Protein AF-A0A9W6H0S6-F1 (afdb_monomer)

Mean predicted aligned error: 15.67 Å

Structure (mmCIF, N/CA/C/O backbone):
data_AF-A0A9W6H0S6-F1
#
_entry.id   AF-A0A9W6H0S6-F1
#
loop_
_atom_site.group_PDB
_atom_site.id
_atom_site.type_symbol
_atom_site.label_atom_id
_atom_site.label_alt_id
_atom_site.label_comp_id
_atom_site.label_asym_id
_atom_site.label_entity_id
_atom_site.label_seq_id
_atom_site.pdbx_PDB_ins_code
_atom_site.Cartn_x
_atom_site.Cartn_y
_atom_site.Cartn_z
_atom_site.occupancy
_atom_site.B_iso_or_equiv
_atom_site.auth_seq_id
_atom_site.auth_comp_id
_atom_site.auth_asym_id
_atom_site.auth_atom_id
_atom_site.pdbx_PDB_model_num
ATOM 1 N N . MET A 1 1 ? -19.855 -23.431 30.019 1.00 50.75 1 MET A N 1
ATOM 2 C CA . MET A 1 1 ? -20.385 -22.945 28.729 1.00 50.75 1 MET A CA 1
ATOM 3 C C . MET A 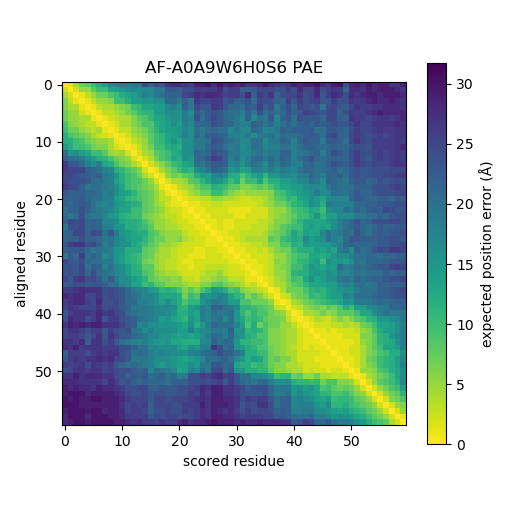1 1 ? -19.305 -23.137 27.678 1.00 50.75 1 MET A C 1
ATOM 5 O O . MET A 1 1 ? -18.180 -22.739 27.942 1.00 50.75 1 MET A O 1
ATOM 9 N N . SER A 1 2 ? -19.609 -23.797 26.558 1.00 76.25 2 SER A N 1
ATOM 10 C CA . SER A 1 2 ? -18.685 -23.933 25.424 1.00 76.25 2 SER A CA 1
ATOM 11 C C . SER A 1 2 ? -18.995 -22.810 24.439 1.00 76.25 2 SER A C 1
ATOM 13 O O . SER A 1 2 ? -20.161 -22.618 24.094 1.00 76.25 2 SER A O 1
ATOM 15 N N . ASN A 1 3 ? -17.987 -22.020 24.073 1.00 80.62 3 ASN A N 1
ATOM 16 C CA . ASN A 1 3 ? -18.142 -20.983 23.064 1.00 80.62 3 ASN A CA 1
ATOM 17 C C . ASN A 1 3 ? -18.194 -21.678 21.691 1.00 80.62 3 ASN A C 1
ATOM 19 O O . ASN A 1 3 ? -17.227 -22.355 21.348 1.00 80.62 3 ASN A O 1
ATOM 23 N N . PRO A 1 4 ? -19.297 -21.571 20.927 1.00 85.38 4 PRO A N 1
ATOM 24 C CA . PRO A 1 4 ? -19.479 -22.329 19.686 1.00 85.38 4 PRO A CA 1
ATOM 25 C C . PRO A 1 4 ? -18.593 -21.836 18.536 1.00 85.38 4 PRO A C 1
ATOM 27 O O . PRO A 1 4 ? -18.516 -22.497 17.504 1.00 85.38 4 PRO A O 1
ATOM 30 N N . TYR A 1 5 ? -17.934 -20.687 18.702 1.00 83.69 5 TYR A N 1
ATOM 31 C CA . TYR A 1 5 ? -17.051 -20.117 17.696 1.00 83.69 5 TYR A CA 1
ATOM 32 C C . TYR A 1 5 ? -15.594 -20.477 17.992 1.00 83.69 5 TYR A C 1
ATOM 34 O O . TYR A 1 5 ? -15.170 -20.332 19.148 1.00 83.69 5 TYR A O 1
ATOM 42 N N . PRO A 1 6 ? -14.834 -20.925 16.973 1.00 82.50 6 PRO A N 1
ATOM 43 C CA . PRO A 1 6 ? -13.403 -21.141 17.113 1.00 82.50 6 PRO A CA 1
ATOM 44 C C . PRO A 1 6 ? -12.719 -19.836 17.526 1.00 82.50 6 PRO A C 1
ATOM 46 O O . PRO A 1 6 ? -13.196 -18.743 17.211 1.00 82.50 6 PRO A O 1
ATOM 49 N N . ALA A 1 7 ? -11.609 -19.957 18.257 1.00 82.50 7 ALA A N 1
ATOM 50 C CA . ALA A 1 7 ? -1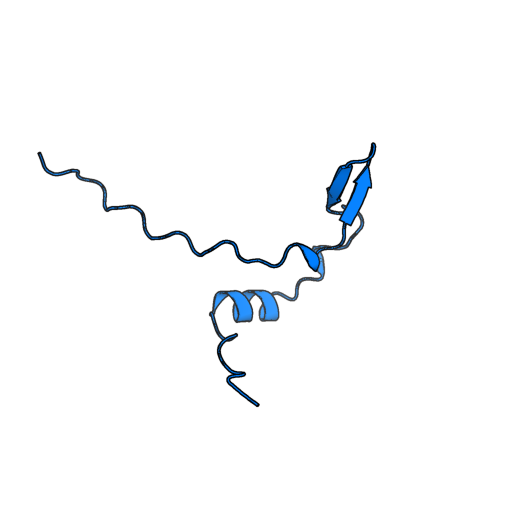0.761 -18.807 18.531 1.00 82.50 7 ALA A CA 1
ATOM 51 C C . ALA A 1 7 ? -10.331 -18.176 17.193 1.00 82.50 7 ALA A C 1
ATOM 53 O O . ALA A 1 7 ? -10.082 -18.924 16.241 1.00 82.50 7 ALA A O 1
ATOM 54 N N . PRO A 1 8 ? -10.279 -16.835 17.098 1.00 82.69 8 PRO A N 1
ATOM 55 C CA . PRO A 1 8 ? -9.777 -16.183 15.900 1.00 82.69 8 PRO A CA 1
ATOM 56 C C . PRO A 1 8 ? -8.376 -16.715 15.594 1.00 82.69 8 PRO A C 1
ATOM 58 O O 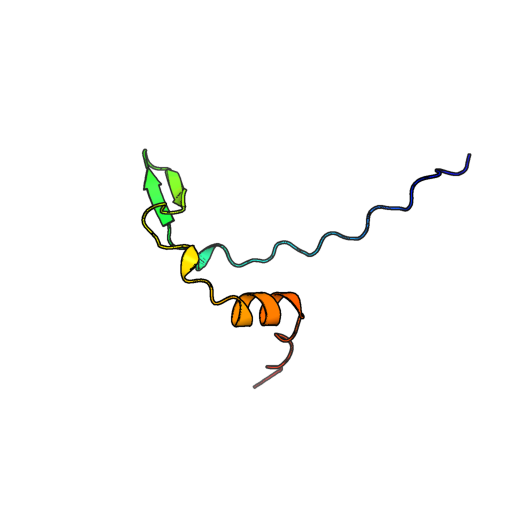. PRO A 1 8 ? -7.562 -16.900 16.504 1.00 82.69 8 PRO A O 1
ATOM 61 N N . TYR A 1 9 ? -8.124 -16.995 14.318 1.00 84.62 9 TYR A N 1
ATOM 62 C CA . TYR A 1 9 ? -6.776 -17.301 13.863 1.00 84.62 9 TYR A CA 1
ATOM 63 C C . TYR A 1 9 ? -5.869 -16.103 14.170 1.00 84.62 9 TYR A C 1
ATOM 65 O O . TYR A 1 9 ? -6.348 -14.965 14.094 1.00 84.62 9 TYR A O 1
ATOM 73 N N . PRO A 1 10 ? -4.597 -16.332 14.546 1.00 80.69 10 PRO A N 1
ATOM 74 C CA . PRO A 1 10 ? -3.637 -15.244 14.616 1.00 80.69 10 PRO A CA 1
ATOM 75 C C . PRO A 1 10 ? -3.636 -14.539 13.259 1.00 80.69 10 PRO A C 1
ATOM 77 O O . PRO A 1 10 ? -3.504 -15.188 12.220 1.00 80.69 10 PRO A O 1
ATOM 80 N N . LEU A 1 11 ? -3.889 -13.232 13.289 1.00 78.44 11 LEU A N 1
ATOM 81 C CA . LEU A 1 11 ? -3.742 -12.399 12.107 1.00 78.4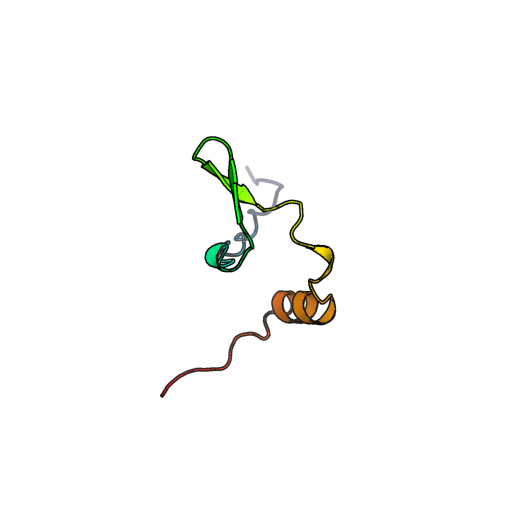4 11 LEU A CA 1
ATOM 82 C C . LEU A 1 11 ? -2.256 -12.435 11.718 1.00 78.44 11 LEU A C 1
ATOM 84 O O . LEU A 1 11 ? -1.419 -12.455 12.628 1.00 78.44 11 LEU A O 1
ATOM 88 N N . PRO A 1 12 ? -1.924 -12.502 10.418 1.00 72.56 12 PRO A N 1
ATOM 89 C CA . PRO A 1 12 ? -0.554 -12.262 9.991 1.00 72.56 12 PRO A CA 1
ATOM 90 C C . PRO A 1 12 ? -0.111 -10.905 10.546 1.00 72.56 12 PRO A C 1
ATOM 92 O O . PRO A 1 12 ? -0.916 -9.974 10.597 1.00 72.56 12 PRO A O 1
ATOM 95 N N . ASP A 1 13 ? 1.132 -10.843 11.022 1.00 67.50 13 ASP A N 1
ATOM 96 C CA . ASP A 1 13 ? 1.758 -9.580 11.404 1.00 67.50 13 ASP A CA 1
ATOM 97 C C . ASP A 1 13 ? 1.775 -8.721 10.137 1.00 67.50 13 ASP A C 1
ATOM 99 O O . ASP A 1 13 ? 2.327 -9.131 9.116 1.00 67.50 13 ASP A O 1
ATOM 103 N N . ASP A 1 14 ? 1.084 -7.590 10.163 1.00 59.91 14 ASP A N 1
ATOM 104 C CA . ASP A 1 14 ? 0.885 -6.658 9.055 1.00 59.91 14 ASP A CA 1
ATOM 105 C C . ASP A 1 14 ? 2.161 -5.851 8.755 1.00 59.91 14 ASP A C 1
ATOM 107 O O . ASP A 1 14 ? 2.119 -4.663 8.443 1.00 59.91 14 ASP A O 1
ATOM 111 N N . GLY A 1 15 ? 3.312 -6.525 8.815 1.00 54.00 15 GLY A N 1
ATOM 112 C CA . GLY A 1 15 ? 4.641 -6.036 8.463 1.00 54.00 15 GLY A CA 1
ATOM 113 C C . GLY A 1 15 ? 4.842 -5.830 6.961 1.00 54.00 15 GLY A C 1
ATOM 114 O O . GLY A 1 15 ? 5.956 -5.980 6.468 1.00 54.00 15 GLY A O 1
ATOM 115 N N . GLU A 1 16 ? 3.784 -5.497 6.221 1.00 59.75 16 GLU A N 1
ATOM 116 C CA . GLU A 1 16 ? 3.924 -4.934 4.883 1.00 59.75 16 GLU A CA 1
ATOM 117 C C . GLU A 1 16 ? 4.648 -3.593 5.052 1.00 59.75 16 GLU A C 1
ATOM 119 O O . GLU A 1 16 ? 4.094 -2.652 5.626 1.00 59.75 16 GLU A O 1
ATOM 124 N N . ASN A 1 17 ? 5.912 -3.519 4.614 1.00 58.19 17 ASN A N 1
ATOM 125 C CA . ASN A 1 17 ? 6.696 -2.284 4.575 1.00 58.19 17 ASN A CA 1
ATOM 126 C C . ASN A 1 17 ? 5.974 -1.270 3.678 1.00 58.19 17 ASN A C 1
ATOM 128 O O . ASN A 1 17 ? 6.227 -1.167 2.481 1.00 58.19 17 ASN A O 1
ATOM 132 N N . ARG A 1 18 ? 5.052 -0.504 4.269 1.00 61.22 18 ARG A N 1
ATOM 133 C CA . ARG A 1 18 ? 4.348 0.607 3.611 1.00 61.22 18 ARG A CA 1
ATOM 134 C C . ARG A 1 18 ? 5.303 1.698 3.135 1.00 61.22 18 ARG A C 1
ATOM 136 O O . ARG A 1 18 ? 4.895 2.532 2.338 1.00 61.22 18 ARG A O 1
ATOM 143 N N . ASP A 1 19 ? 6.543 1.663 3.609 1.00 65.69 19 ASP A N 1
ATOM 144 C CA . ASP A 1 19 ? 7.623 2.573 3.244 1.00 65.69 19 ASP A CA 1
ATOM 145 C C . ASP A 1 19 ? 7.989 2.500 1.748 1.00 65.69 19 ASP A C 1
ATOM 147 O O . ASP A 1 19 ? 8.499 3.477 1.205 1.00 65.69 19 ASP A O 1
ATOM 151 N N . ASP A 1 20 ? 7.700 1.381 1.068 1.00 66.50 20 ASP A N 1
ATOM 152 C CA . ASP A 1 20 ? 7.956 1.213 -0.373 1.00 66.50 20 ASP A CA 1
ATOM 153 C C . ASP A 1 20 ? 6.766 1.629 -1.260 1.00 66.50 20 ASP A C 1
ATOM 155 O O . ASP A 1 20 ? 6.879 1.645 -2.491 1.00 66.50 20 ASP A O 1
ATOM 159 N N . LEU A 1 21 ? 5.616 1.971 -0.667 1.00 78.81 21 LEU A N 1
ATOM 160 C CA . LEU A 1 21 ? 4.448 2.409 -1.425 1.00 78.81 21 LEU A CA 1
ATOM 161 C C . LEU A 1 21 ? 4.613 3.873 -1.861 1.00 78.81 21 LEU A C 1
ATOM 163 O O . LEU A 1 21 ? 5.008 4.718 -1.060 1.00 78.81 21 LEU A O 1
ATOM 167 N N . PRO A 1 22 ? 4.275 4.219 -3.113 1.00 83.25 22 PRO A N 1
ATOM 168 C CA . PRO A 1 22 ? 4.300 5.603 -3.563 1.00 83.25 22 PRO A CA 1
ATOM 169 C C . PRO A 1 22 ? 3.251 6.451 -2.820 1.00 83.25 22 PRO A C 1
ATOM 171 O O . PRO A 1 22 ? 2.047 6.181 -2.862 1.00 83.25 22 PRO A O 1
A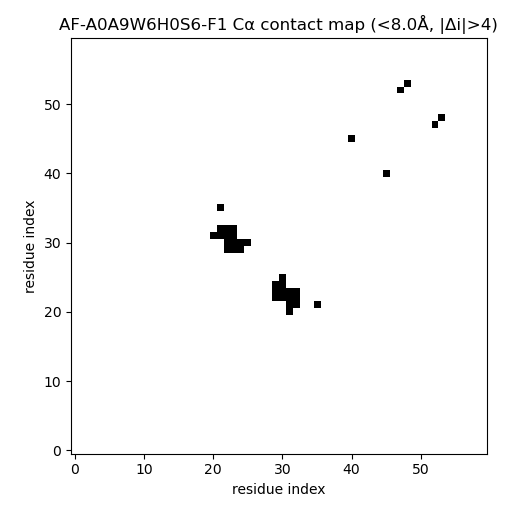TOM 174 N N . THR A 1 23 ? 3.723 7.502 -2.152 1.00 88.75 23 THR A N 1
ATOM 175 C CA . THR A 1 23 ? 2.922 8.457 -1.377 1.00 88.75 23 THR A CA 1
ATOM 176 C C . THR A 1 23 ? 3.053 9.885 -1.916 1.00 88.75 23 THR A C 1
ATOM 178 O O . THR A 1 23 ? 3.967 10.221 -2.672 1.00 88.75 23 THR A O 1
ATOM 181 N N . THR A 1 24 ? 2.114 10.750 -1.529 1.00 91.12 24 THR A N 1
ATOM 182 C CA . THR A 1 24 ? 2.098 12.184 -1.840 1.00 91.12 24 THR A CA 1
ATOM 183 C C . THR A 1 24 ? 1.623 13.000 -0.633 1.00 91.12 24 THR A C 1
ATOM 185 O O . THR A 1 24 ? 0.879 12.500 0.212 1.00 91.12 24 THR A O 1
ATOM 188 N N . GLU A 1 25 ? 2.049 14.262 -0.529 1.00 93.81 25 GLU A N 1
ATOM 189 C CA . GLU A 1 25 ? 1.620 15.169 0.545 1.00 93.81 25 GLU A CA 1
ATOM 190 C C . GLU A 1 25 ? 0.322 15.902 0.170 1.00 93.81 25 GLU A C 1
ATOM 192 O O . GLU A 1 25 ? 0.269 16.649 -0.813 1.00 93.81 25 GLU A O 1
ATOM 197 N N . VAL A 1 26 ? -0.714 15.759 1.001 1.00 91.75 26 VAL A N 1
ATOM 198 C CA . VAL A 1 26 ? -1.995 16.470 0.881 1.00 91.75 26 VAL A CA 1
ATOM 199 C C . VAL A 1 26 ? -2.307 17.148 2.208 1.00 91.75 26 VAL A C 1
ATOM 201 O O . VAL A 1 26 ? -2.407 16.495 3.237 1.00 91.75 26 VAL A O 1
ATOM 204 N N . ASP A 1 27 ? -2.433 18.477 2.198 1.00 90.94 27 ASP A N 1
ATOM 205 C CA . ASP A 1 27 ? -2.694 19.295 3.396 1.00 90.94 27 ASP A CA 1
ATOM 206 C C . ASP A 1 27 ? -1.694 19.090 4.561 1.00 90.94 27 ASP A C 1
ATOM 208 O O . ASP A 1 27 ? -1.976 19.441 5.706 1.00 90.94 27 ASP A O 1
ATOM 212 N N . GLY A 1 28 ? -0.485 18.605 4.252 1.00 92.94 28 GLY A N 1
ATOM 213 C CA . GLY A 1 28 ? 0.572 18.320 5.229 1.00 92.94 28 GLY A CA 1
ATOM 214 C C . GLY A 1 28 ? 0.512 16.915 5.835 1.00 92.94 28 GLY A C 1
ATOM 215 O O . GLY A 1 28 ? 1.302 16.626 6.731 1.00 92.94 28 GLY A O 1
ATOM 216 N N . ASP A 1 29 ? -0.392 16.066 5.344 1.00 89.56 29 ASP A N 1
ATOM 217 C CA . ASP A 1 29 ? -0.464 14.644 5.661 1.00 89.56 29 ASP A CA 1
ATOM 218 C C . ASP A 1 29 ? 0.057 13.808 4.479 1.00 89.56 29 ASP A C 1
ATOM 220 O O . ASP A 1 29 ? -0.206 14.113 3.312 1.00 89.56 29 ASP A O 1
ATOM 224 N N . GLU A 1 30 ? 0.790 12.737 4.781 1.00 88.06 30 GLU A N 1
ATOM 225 C CA . GLU A 1 30 ? 1.259 11.769 3.788 1.00 88.06 30 GLU A CA 1
ATOM 226 C C . GLU A 1 30 ? 0.146 10.758 3.481 1.00 88.06 30 GLU A C 1
ATOM 228 O O . GLU A 1 30 ? -0.366 10.074 4.373 1.00 88.06 30 GLU A O 1
ATOM 233 N N . VAL A 1 31 ? -0.260 10.685 2.213 1.00 89.88 31 VAL A N 1
ATOM 234 C CA . VAL A 1 31 ? -1.330 9.806 1.723 1.00 89.88 31 VAL A CA 1
ATOM 235 C C . VAL A 1 31 ? -0.842 8.984 0.533 1.00 89.88 31 VAL A C 1
ATOM 237 O O . VAL A 1 31 ? 0.094 9.383 -0.153 1.00 89.88 31 VAL A O 1
ATOM 240 N N . LEU A 1 32 ? -1.478 7.840 0.262 1.00 85.12 32 LEU A N 1
ATOM 241 C CA . LEU A 1 32 ? -1.185 7.046 -0.938 1.00 85.12 32 LEU A CA 1
ATOM 242 C C . LEU A 1 32 ? -1.454 7.872 -2.200 1.00 85.12 32 LEU A C 1
ATOM 244 O O . LEU A 1 32 ? -2.490 8.537 -2.287 1.00 85.12 32 LEU A O 1
ATOM 248 N N . ASP A 1 33 ? -0.532 7.822 -3.160 1.00 85.88 33 ASP A N 1
ATOM 249 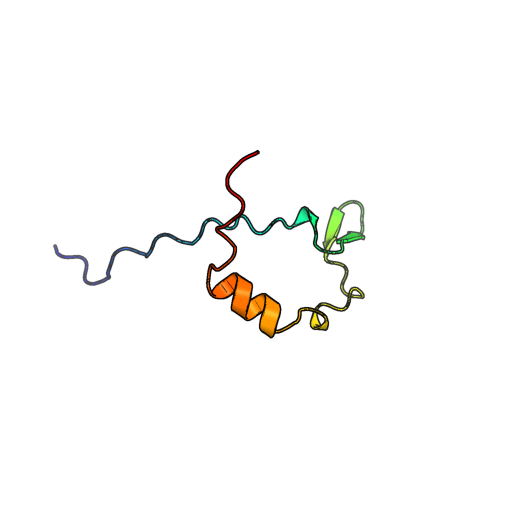C CA . ASP A 1 33 ? -0.660 8.545 -4.423 1.00 85.88 33 ASP A CA 1
ATOM 250 C C . ASP A 1 33 ? -1.657 7.822 -5.354 1.00 85.88 33 ASP A C 1
ATOM 252 O O . ASP A 1 33 ? -1.366 6.721 -5.819 1.00 85.88 33 ASP A O 1
ATOM 256 N N . PRO A 1 34 ? -2.837 8.402 -5.654 1.00 77.88 34 PRO A N 1
ATOM 257 C CA . PRO A 1 34 ? -3.824 7.771 -6.530 1.00 77.88 34 PRO A CA 1
ATOM 258 C C . PRO A 1 34 ? -3.416 7.771 -8.011 1.00 77.88 34 PRO A C 1
ATOM 260 O O . PRO A 1 34 ? -4.021 7.046 -8.801 1.00 77.88 34 PRO A O 1
ATOM 263 N N . ASP A 1 35 ? -2.441 8.601 -8.398 1.00 80.44 35 ASP A N 1
ATOM 264 C CA . ASP A 1 35 ? -1.879 8.627 -9.751 1.00 80.44 35 ASP A CA 1
ATOM 265 C C . ASP A 1 35 ? -0.732 7.614 -9.901 1.00 80.44 35 ASP A C 1
ATOM 267 O O . ASP A 1 35 ? -0.320 7.293 -11.026 1.00 80.44 35 ASP A O 1
ATOM 271 N N . ALA A 1 36 ? -0.237 7.068 -8.785 1.00 78.38 36 ALA A N 1
ATOM 272 C CA . ALA A 1 36 ? 0.631 5.912 -8.815 1.00 78.38 36 ALA A CA 1
ATOM 273 C C . ALA A 1 36 ? -0.193 4.692 -9.231 1.00 78.38 36 ALA A C 1
ATOM 275 O O . ALA A 1 36 ? -1.213 4.342 -8.640 1.00 78.38 36 ALA A O 1
ATOM 276 N N . ASN A 1 37 ? 0.229 4.072 -10.326 1.00 66.75 37 ASN A N 1
ATOM 277 C CA . ASN A 1 37 ? -0.520 2.999 -10.951 1.00 66.75 37 ASN A CA 1
ATOM 278 C C . ASN A 1 37 ? -0.359 1.701 -10.138 1.00 66.75 37 ASN A C 1
ATOM 280 O O . ASN A 1 37 ? 0.560 0.925 -10.391 1.00 66.75 37 ASN A O 1
ATOM 284 N N . ASP A 1 38 ? -1.248 1.492 -9.165 1.00 63.28 38 ASP A N 1
ATOM 285 C CA . ASP A 1 38 ? -1.319 0.303 -8.293 1.00 63.28 38 ASP A CA 1
ATOM 286 C C . ASP A 1 38 ? -1.588 -0.995 -9.089 1.00 63.28 38 ASP A C 1
ATOM 288 O O . ASP A 1 38 ? -1.221 -2.095 -8.685 1.00 63.28 38 ASP A O 1
ATOM 292 N N . ASP A 1 39 ? -2.117 -0.870 -10.314 1.00 60.44 39 ASP A N 1
ATOM 293 C CA . ASP A 1 39 ? -2.299 -1.991 -11.250 1.00 60.44 39 ASP A CA 1
ATOM 294 C C . ASP A 1 39 ? -0.969 -2.541 -11.818 1.00 60.44 39 ASP A C 1
ATOM 296 O O . ASP A 1 39 ? -0.974 -3.498 -12.597 1.00 60.44 39 ASP A O 1
ATOM 300 N N . LEU A 1 40 ? 0.181 -1.939 -11.484 1.00 60.19 40 LEU A N 1
ATOM 301 C CA . LEU A 1 40 ? 1.504 -2.458 -11.853 1.00 60.19 40 LEU A CA 1
ATOM 302 C C . LEU A 1 40 ? 2.014 -3.553 -10.909 1.00 60.19 40 LEU A C 1
ATOM 304 O O . LEU A 1 40 ? 3.092 -4.093 -11.163 1.00 60.19 40 LEU A O 1
ATOM 308 N N . ILE A 1 41 ? 1.264 -3.905 -9.859 1.00 65.56 41 ILE A N 1
ATOM 309 C CA . ILE A 1 41 ? 1.567 -5.087 -9.051 1.00 65.56 41 ILE A CA 1
ATOM 310 C C . ILE A 1 41 ? 1.431 -6.326 -9.947 1.00 65.56 41 ILE A C 1
ATOM 312 O O . ILE A 1 41 ? 0.337 -6.682 -10.394 1.00 65.56 41 ILE A O 1
ATOM 316 N N . ASP A 1 42 ? 2.552 -6.996 -10.231 1.00 73.81 42 ASP A N 1
ATOM 317 C CA . ASP A 1 42 ? 2.530 -8.261 -10.959 1.00 73.81 42 ASP A CA 1
ATOM 318 C C . ASP A 1 42 ? 1.813 -9.305 -10.095 1.00 73.81 42 ASP A C 1
ATOM 320 O O . ASP A 1 42 ? 2.277 -9.671 -9.017 1.00 73.81 42 ASP A O 1
ATOM 324 N N . SER A 1 43 ? 0.670 -9.803 -10.574 1.00 71.75 43 SER A N 1
ATOM 325 C CA . SER A 1 43 ? -0.096 -10.857 -9.899 1.00 71.75 43 SER A CA 1
ATOM 326 C C . SER A 1 43 ? 0.746 -12.090 -9.560 1.00 71.75 43 SER A C 1
ATOM 328 O O . SER A 1 43 ? 0.496 -12.733 -8.549 1.00 71.75 43 SER A O 1
ATOM 330 N N . ALA A 1 44 ? 1.765 -12.402 -10.367 1.00 75.12 44 ALA A N 1
ATOM 331 C CA . ALA A 1 44 ? 2.678 -13.500 -10.086 1.00 75.12 44 ALA A CA 1
ATOM 332 C C . ALA A 1 44 ? 3.605 -13.193 -8.901 1.00 75.12 44 ALA A C 1
ATOM 334 O O . ALA A 1 44 ? 3.954 -14.106 -8.154 1.00 75.12 44 ALA A O 1
ATOM 335 N N . ASP A 1 45 ? 3.990 -11.930 -8.716 1.00 70.50 45 ASP A N 1
ATOM 336 C CA . ASP A 1 45 ? 4.773 -11.487 -7.563 1.00 70.50 45 ASP A CA 1
ATOM 337 C C . ASP A 1 45 ? 3.891 -11.405 -6.311 1.00 70.50 45 ASP A C 1
ATOM 339 O O . ASP A 1 45 ? 4.300 -11.875 -5.252 1.00 70.50 45 ASP A O 1
ATOM 343 N N . ALA A 1 46 ? 2.648 -10.932 -6.445 1.00 78.44 46 ALA A N 1
ATOM 344 C CA . ALA A 1 46 ? 1.661 -10.952 -5.365 1.00 78.44 46 ALA A CA 1
ATOM 345 C C . ALA A 1 46 ? 1.341 -12.383 -4.900 1.00 78.44 46 ALA A C 1
ATOM 347 O O . ALA A 1 46 ? 1.318 -12.651 -3.701 1.00 78.44 46 ALA A O 1
ATOM 348 N N . ASP A 1 47 ? 1.158 -13.325 -5.830 1.00 80.31 47 ASP A N 1
ATOM 349 C CA . ASP A 1 47 ? 0.944 -14.740 -5.512 1.00 80.31 47 ASP A CA 1
ATOM 350 C C . ASP A 1 47 ? 2.192 -15.373 -4.878 1.00 80.31 47 ASP A C 1
ATOM 352 O O . ASP A 1 47 ? 2.062 -16.210 -3.984 1.00 80.31 47 ASP A O 1
ATOM 356 N N . ARG A 1 48 ? 3.403 -14.973 -5.298 1.00 74.00 48 ARG A N 1
ATOM 357 C CA . ARG A 1 48 ? 4.661 -15.439 -4.688 1.00 74.00 48 ARG A CA 1
ATOM 358 C C . ARG A 1 48 ? 4.800 -14.948 -3.245 1.00 74.00 48 ARG A C 1
ATOM 360 O O . ARG A 1 48 ? 5.130 -15.747 -2.371 1.00 74.00 48 ARG A O 1
ATOM 367 N N . LEU A 1 49 ? 4.498 -13.674 -2.993 1.00 75.31 49 LEU A N 1
ATOM 368 C CA . LEU A 1 49 ? 4.466 -13.091 -1.647 1.00 75.31 49 LEU A CA 1
ATOM 369 C C . LEU A 1 49 ? 3.402 -13.774 -0.777 1.00 75.31 49 LEU A C 1
ATOM 371 O O . LEU A 1 49 ? 3.685 -14.194 0.342 1.00 75.31 49 LEU A O 1
ATOM 375 N N . ALA A 1 50 ? 2.197 -13.981 -1.316 1.00 77.69 50 ALA A N 1
ATOM 376 C CA . ALA A 1 50 ? 1.110 -14.666 -0.617 1.00 77.69 50 ALA A CA 1
ATOM 377 C C . ALA A 1 50 ? 1.403 -16.154 -0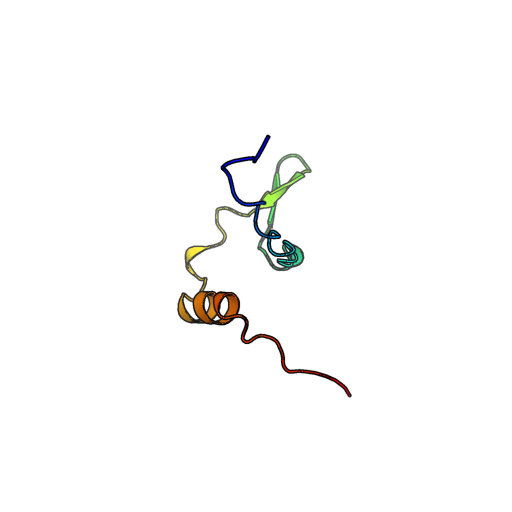.346 1.00 77.69 50 ALA A C 1
ATOM 379 O O . ALA A 1 50 ? 0.868 -16.726 0.607 1.00 77.69 50 ALA A O 1
ATOM 380 N N . ALA 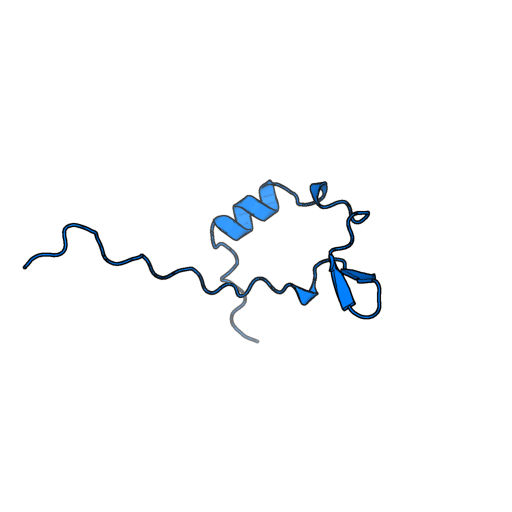A 1 51 ? 2.246 -16.788 -1.166 1.00 83.25 51 ALA A N 1
ATOM 381 C CA . ALA A 1 51 ? 2.692 -18.163 -0.971 1.00 83.25 51 ALA A CA 1
ATOM 382 C C . ALA A 1 51 ? 3.743 -18.314 0.147 1.00 83.25 51 ALA A C 1
ATOM 384 O O . ALA A 1 51 ? 4.013 -19.448 0.545 1.00 83.25 51 ALA A O 1
ATOM 385 N N . GLY A 1 52 ? 4.286 -17.211 0.682 1.00 66.38 52 GLY A N 1
ATOM 386 C CA . GLY A 1 52 ? 5.265 -17.228 1.774 1.00 66.38 52 GLY A CA 1
ATOM 387 C C . GLY A 1 52 ? 6.659 -17.698 1.352 1.00 66.38 52 GLY A C 1
ATOM 388 O O . GLY A 1 52 ? 7.381 -18.255 2.170 1.00 66.38 52 GLY A O 1
ATOM 389 N N . ASP A 1 53 ? 7.029 -17.509 0.082 1.0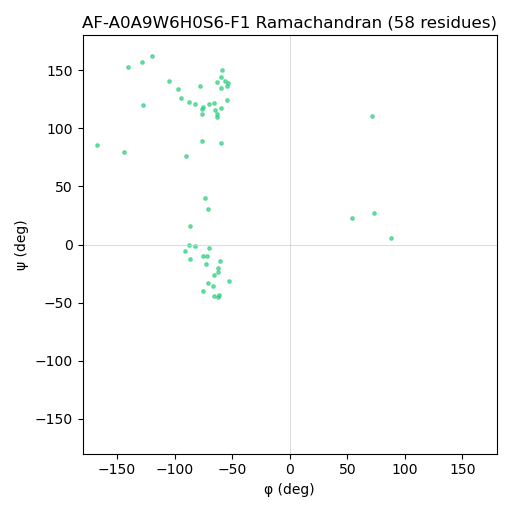0 62.56 53 ASP A N 1
ATOM 390 C CA . ASP A 1 53 ? 8.298 -17.989 -0.496 1.00 62.56 53 ASP A CA 1
ATOM 391 C C . ASP A 1 53 ? 9.476 -16.999 -0.291 1.00 62.56 53 ASP A C 1
ATOM 393 O O . ASP A 1 53 ? 10.496 -17.110 -0.967 1.00 62.56 53 ASP A O 1
ATOM 397 N N . ASP A 1 54 ? 9.341 -16.024 0.621 1.00 59.03 54 ASP A N 1
ATOM 398 C CA . ASP A 1 54 ? 10.356 -14.987 0.918 1.00 59.03 54 ASP A CA 1
ATOM 399 C C . ASP A 1 54 ? 11.393 -15.419 1.982 1.00 59.03 54 ASP A C 1
ATOM 401 O O . ASP A 1 54 ? 12.339 -14.698 2.290 1.00 59.03 54 ASP A O 1
ATOM 405 N N . ASP A 1 55 ? 11.275 -16.634 2.524 1.00 61.84 55 ASP A N 1
ATOM 406 C CA . ASP A 1 55 ? 12.233 -17.175 3.492 1.00 61.84 55 ASP A CA 1
ATOM 407 C C . ASP A 1 55 ? 13.377 -17.934 2.794 1.00 61.84 55 ASP A C 1
ATOM 409 O O . ASP A 1 55 ? 13.400 -19.163 2.811 1.00 61.84 55 ASP A O 1
ATOM 413 N N . VAL A 1 56 ? 14.346 -17.224 2.201 1.00 58.66 56 VAL A N 1
ATOM 414 C CA . VAL A 1 56 ? 15.769 -17.645 2.161 1.00 58.66 56 VAL A CA 1
ATOM 415 C C . VAL A 1 56 ? 16.684 -16.501 1.692 1.00 58.66 56 VAL A C 1
ATOM 417 O O . VAL A 1 56 ? 17.099 -16.455 0.536 1.00 58.66 56 VAL A O 1
ATOM 420 N N . ASP A 1 57 ? 17.103 -15.639 2.618 1.00 54.62 57 ASP A N 1
ATOM 421 C CA . ASP A 1 57 ? 18.524 -15.262 2.686 1.00 54.62 57 ASP A CA 1
ATOM 422 C C . ASP A 1 57 ? 18.932 -15.072 4.156 1.00 54.62 57 ASP A C 1
ATOM 424 O O . ASP A 1 57 ? 18.953 -13.981 4.727 1.00 54.62 57 ASP A O 1
ATOM 428 N N . ASP A 1 58 ? 19.169 -16.223 4.786 1.00 64.50 58 ASP A N 1
ATOM 429 C CA . ASP A 1 58 ? 19.870 -16.373 6.055 1.00 64.50 58 ASP A CA 1
ATOM 430 C C . ASP A 1 58 ? 21.382 -16.208 5.791 1.00 64.50 58 ASP A C 1
ATOM 432 O O . ASP A 1 58 ? 21.984 -17.023 5.093 1.00 64.50 58 ASP A O 1
ATOM 436 N N . GLU A 1 59 ? 21.967 -15.162 6.382 1.00 58.88 59 GLU A N 1
ATOM 437 C CA . GLU A 1 59 ? 23.373 -15.059 6.816 1.00 58.88 59 GLU A CA 1
ATOM 438 C C . GLU A 1 59 ? 24.515 -14.934 5.769 1.00 58.88 59 GLU A C 1
ATOM 440 O O . GLU A 1 59 ? 24.933 -15.924 5.172 1.00 58.88 59 GLU A O 1
ATOM 445 N N . VAL A 1 60 ? 25.154 -13.740 5.706 1.00 48.22 60 VAL A N 1
ATOM 446 C CA . VAL A 1 60 ? 26.635 -13.525 5.712 1.00 48.22 60 VAL A CA 1
ATOM 447 C C . VAL A 1 60 ? 27.058 -12.152 6.247 1.00 48.22 60 VAL A C 1
ATOM 449 O O . VAL A 1 60 ? 26.426 -11.133 5.894 1.00 48.22 60 VAL A O 1
#

Radius of gyration: 18.08 Å; Cα contacts (8 Å, |Δi|>4): 18; chains: 1; bounding box: 47×43×41 Å

Organism: NCBI:txid33917

Secondary structure (DSSP, 8-state):
---SSPPPPPPPP----GGGS-EEEETTEEEE-TTS-GGGS-HHHHHHHHTTTT------

Sequence (60 aa):
MSNPYPAPYPLPDDGENRDDLPTTEVDGDEVLDPDANDDLIDSADADRLAAGDDDVDDEV

Foldseek 3Di:
DDDPDDDDDPDPPPPPPCVPADWDADPNDIDGDPVPPPVPPDVVVVVCVVVVVPPDDPDD

Solvent-accessible surface area (backbone atoms only — not comparable to full-atom values): 4346 Å² total; per-residue (Å²): 138,83,76,92,64,78,78,79,74,83,72,76,81,81,77,69,69,66,85,78,53,67,63,41,79,53,100,86,40,85,39,78,34,85,84,52,69,72,86,70,64,51,64,70,56,54,50,41,59,74,68,61,73,79,84,78,85,83,85,135

pLDDT: mean 73.85, std 11.93, range [48.22, 93.81]